Protein AF-A0A9P6NFD9-F1 (afdb_monomer_lite)

Structure (mmCIF, N/CA/C/O backbone):
data_AF-A0A9P6NFD9-F1
#
_entry.id   AF-A0A9P6NFD9-F1
#
loop_
_atom_site.group_PDB
_atom_site.id
_atom_site.type_symbol
_atom_site.label_atom_id
_atom_site.label_alt_id
_atom_site.label_comp_id
_atom_site.label_asym_id
_atom_site.label_entity_id
_atom_site.label_seq_id
_atom_site.pdbx_PDB_ins_code
_atom_site.Cartn_x
_atom_site.Cartn_y
_atom_site.Cartn_z
_atom_site.occupancy
_atom_site.B_iso_or_equiv
_atom_site.auth_seq_id
_atom_site.auth_comp_id
_atom_site.auth_asym_id
_atom_site.auth_atom_id
_atom_site.pdbx_PDB_model_num
ATOM 1 N N . MET A 1 1 ? 11.449 1.521 -18.196 1.00 58.75 1 MET A N 1
ATOM 2 C CA . MET A 1 1 ? 11.395 1.964 -16.789 1.00 58.75 1 MET A CA 1
ATOM 3 C C . MET A 1 1 ? 9.950 2.331 -16.479 1.00 58.75 1 MET A C 1
ATOM 5 O O . MET A 1 1 ? 9.355 3.023 -17.297 1.00 58.75 1 MET A O 1
ATOM 9 N N . HIS A 1 2 ? 9.350 1.773 -15.426 1.00 75.12 2 HIS A N 1
ATOM 10 C CA . HIS A 1 2 ? 7.978 2.093 -15.006 1.00 75.12 2 HIS A CA 1
ATOM 11 C C . HIS A 1 2 ? 8.020 2.771 -13.640 1.00 75.12 2 HIS A C 1
ATOM 13 O O . HIS A 1 2 ? 8.708 2.290 -12.740 1.00 75.12 2 HIS A O 1
ATOM 19 N N . GLU A 1 3 ? 7.293 3.878 -13.531 1.00 84.94 3 GLU A N 1
ATOM 20 C CA . GLU A 1 3 ? 7.206 4.695 -12.329 1.00 84.94 3 GLU A CA 1
ATOM 21 C C . GLU A 1 3 ? 6.025 4.222 -11.472 1.00 84.94 3 GLU A C 1
ATOM 23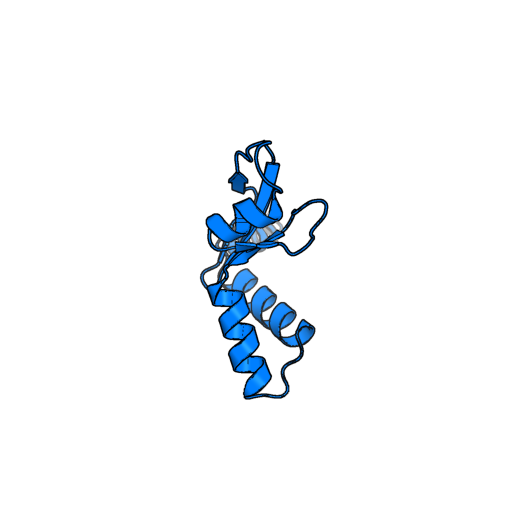 O O . GLU A 1 3 ? 4.897 4.148 -11.961 1.00 84.94 3 GLU A O 1
ATOM 28 N N . LEU A 1 4 ? 6.297 3.883 -10.211 1.00 89.75 4 LEU A N 1
ATOM 29 C CA . LEU A 1 4 ? 5.311 3.382 -9.255 1.00 89.75 4 LEU A CA 1
ATOM 30 C C . LEU A 1 4 ? 5.323 4.205 -7.968 1.00 89.75 4 LEU A C 1
ATOM 32 O O . LEU A 1 4 ? 6.385 4.565 -7.456 1.00 89.75 4 LEU A O 1
ATOM 36 N N . ASP A 1 5 ? 4.138 4.420 -7.408 1.00 91.94 5 ASP A N 1
ATOM 37 C CA . ASP A 1 5 ? 3.957 4.825 -6.020 1.00 91.94 5 ASP A CA 1
ATOM 38 C C . ASP A 1 5 ? 3.868 3.574 -5.143 1.00 91.94 5 ASP A C 1
ATOM 40 O O . ASP A 1 5 ? 2.902 2.811 -5.229 1.00 91.94 5 ASP A O 1
ATOM 44 N N . LEU A 1 6 ? 4.877 3.350 -4.300 1.00 93.62 6 LEU A N 1
ATOM 45 C CA . LEU A 1 6 ? 4.833 2.297 -3.286 1.00 93.62 6 LEU A CA 1
ATOM 46 C C . LEU A 1 6 ? 4.321 2.879 -1.973 1.00 93.62 6 LEU A C 1
ATOM 48 O O . LEU A 1 6 ? 4.858 3.875 -1.488 1.00 93.62 6 LEU A O 1
ATOM 52 N N . ILE A 1 7 ? 3.298 2.259 -1.399 1.00 94.12 7 ILE A N 1
ATOM 53 C CA . ILE A 1 7 ? 2.665 2.703 -0.158 1.00 94.12 7 ILE A CA 1
ATOM 54 C C . ILE A 1 7 ? 2.854 1.616 0.895 1.00 94.12 7 ILE A C 1
ATOM 56 O O . ILE A 1 7 ? 2.447 0.471 0.697 1.00 94.12 7 ILE A O 1
ATOM 60 N N . ASP A 1 8 ? 3.461 1.972 2.022 1.00 93.69 8 ASP A N 1
ATOM 61 C CA . ASP A 1 8 ? 3.614 1.102 3.184 1.00 93.69 8 ASP A CA 1
ATOM 62 C C . ASP A 1 8 ? 3.203 1.828 4.481 1.00 93.69 8 ASP A C 1
ATOM 64 O O . ASP A 1 8 ? 2.734 2.965 4.456 1.00 93.69 8 ASP A O 1
ATOM 68 N N . MET A 1 9 ? 3.327 1.153 5.629 1.00 88.31 9 MET A N 1
ATOM 69 C CA . MET A 1 9 ? 2.983 1.736 6.937 1.00 88.31 9 MET A CA 1
ATOM 70 C C . MET A 1 9 ? 3.933 2.867 7.370 1.00 88.31 9 MET A C 1
ATOM 72 O O . MET A 1 9 ? 3.595 3.640 8.261 1.00 88.31 9 MET A O 1
ATOM 76 N N . GLN A 1 10 ? 5.128 2.945 6.782 1.00 87.69 10 GLN A N 1
ATOM 77 C CA . GLN A 1 10 ? 6.166 3.919 7.117 1.00 87.69 10 GLN A CA 1
ATOM 78 C C . GLN A 1 10 ? 6.118 5.156 6.213 1.00 87.69 10 GLN A C 1
ATOM 80 O O . GLN A 1 10 ? 6.633 6.205 6.593 1.00 87.69 10 GLN A O 1
ATOM 85 N N . GLY A 1 11 ? 5.547 5.054 5.012 1.00 89.38 11 GLY A N 1
ATOM 86 C CA . GLY A 1 11 ? 5.628 6.130 4.038 1.00 89.38 11 GLY A CA 1
ATOM 87 C C . GLY A 1 11 ? 5.017 5.817 2.679 1.00 89.38 11 GLY A C 1
ATOM 88 O O . GLY A 1 11 ? 4.680 4.683 2.339 1.00 89.38 11 GLY A O 1
ATOM 89 N N . GLN A 1 12 ? 4.962 6.862 1.856 1.00 90.69 12 GLN A N 1
ATOM 90 C CA . GLN A 1 12 ? 4.803 6.745 0.413 1.00 90.69 12 GLN A CA 1
ATOM 91 C C . GLN A 1 12 ? 6.158 6.978 -0.262 1.00 90.69 12 GLN A C 1
ATOM 93 O O . GLN A 1 12 ? 6.802 8.010 -0.063 1.00 90.69 12 GLN A O 1
ATOM 98 N N . ARG A 1 13 ? 6.588 6.030 -1.097 1.00 90.00 13 ARG A N 1
ATOM 99 C CA . ARG A 1 13 ? 7.741 6.179 -1.989 1.00 90.00 13 ARG A CA 1
ATOM 100 C C . ARG A 1 13 ? 7.237 6.431 -3.396 1.00 90.00 13 ARG A C 1
ATOM 102 O O . ARG A 1 13 ? 6.907 5.496 -4.125 1.00 90.00 13 ARG A O 1
ATOM 109 N N . SER A 1 14 ? 7.188 7.704 -3.760 1.00 86.94 14 SER A N 1
ATOM 110 C CA . SER A 1 14 ? 6.845 8.104 -5.115 1.00 86.94 14 SER A CA 1
ATOM 111 C C . SER A 1 14 ? 8.008 7.928 -6.067 1.00 86.94 14 SER A C 1
ATOM 113 O O . SER A 1 14 ? 9.179 8.060 -5.705 1.00 86.94 14 SER A O 1
ATOM 115 N N . LYS A 1 15 ? 7.653 7.692 -7.323 1.00 86.62 15 LYS A N 1
ATOM 116 C CA . LYS A 1 15 ? 8.582 7.578 -8.441 1.00 86.62 15 LYS A CA 1
ATOM 117 C C . LYS A 1 15 ? 9.566 6.416 -8.354 1.00 86.62 15 LYS A C 1
ATOM 119 O O . LYS A 1 15 ? 10.698 6.504 -8.836 1.00 86.62 15 LYS A O 1
ATOM 124 N N . TYR A 1 16 ? 9.151 5.325 -7.718 1.00 89.00 16 TYR A N 1
ATOM 125 C CA . TYR A 1 16 ? 9.995 4.152 -7.582 1.00 89.00 16 TYR A CA 1
ATOM 126 C C . TYR A 1 16 ? 10.108 3.427 -8.924 1.00 89.00 16 TYR A C 1
ATOM 128 O O . TYR A 1 16 ? 9.104 3.078 -9.546 1.00 89.00 16 TYR A O 1
ATOM 136 N N . ASN A 1 17 ? 11.344 3.219 -9.376 1.00 88.31 17 ASN A N 1
ATOM 137 C CA . ASN A 1 17 ? 11.628 2.606 -10.667 1.00 88.31 17 ASN A CA 1
ATOM 138 C C . ASN A 1 17 ? 11.844 1.104 -10.498 1.00 88.31 17 ASN A C 1
ATOM 140 O O . ASN A 1 17 ? 12.847 0.681 -9.924 1.00 88.31 17 ASN A O 1
ATOM 144 N N . ILE A 1 18 ? 10.921 0.306 -11.039 1.00 86.38 18 ILE A N 1
ATOM 145 C CA . ILE A 1 18 ? 11.058 -1.153 -11.110 1.00 86.38 18 ILE A CA 1
ATOM 146 C C . ILE A 1 18 ? 11.343 -1.577 -12.545 1.00 86.38 18 ILE A C 1
ATOM 148 O O . ILE A 1 18 ? 10.720 -1.111 -13.506 1.00 86.38 18 ILE A O 1
ATOM 152 N N . ASN A 1 19 ? 12.292 -2.500 -12.676 1.00 88.25 19 ASN A N 1
ATOM 153 C CA . ASN A 1 19 ? 12.572 -3.186 -13.924 1.00 88.25 19 ASN A CA 1
ATOM 154 C C . ASN A 1 19 ? 11.748 -4.469 -13.975 1.00 88.25 19 ASN A C 1
ATOM 156 O O . ASN A 1 19 ? 12.143 -5.495 -13.431 1.00 88.25 19 ASN A O 1
ATOM 160 N N . PHE A 1 20 ? 10.594 -4.393 -14.631 1.00 88.50 20 PHE A N 1
ATOM 161 C CA . PHE A 1 20 ? 9.778 -5.571 -14.892 1.00 88.50 20 PHE A CA 1
ATOM 162 C C . PHE A 1 20 ? 10.422 -6.456 -15.961 1.00 88.50 20 PHE A C 1
ATOM 164 O O . PHE A 1 20 ? 10.838 -5.964 -17.012 1.00 88.50 20 PHE A O 1
ATOM 171 N N . CYS A 1 21 ? 10.449 -7.769 -15.727 1.00 88.56 21 CYS A N 1
ATOM 172 C CA . CYS A 1 21 ? 10.700 -8.738 -16.787 1.00 88.56 21 CYS A CA 1
ATOM 173 C C . CYS A 1 21 ? 9.465 -8.856 -17.694 1.00 88.56 21 CYS A C 1
ATOM 175 O O . CYS A 1 21 ? 8.335 -8.615 -17.270 1.00 88.56 21 CYS A O 1
ATOM 177 N N . THR A 1 22 ? 9.661 -9.318 -18.925 1.00 89.12 22 THR A N 1
ATOM 178 C CA . THR A 1 22 ? 8.566 -9.750 -19.814 1.00 89.12 22 THR A CA 1
ATOM 179 C C . THR A 1 22 ? 8.103 -11.183 -19.524 1.00 89.12 22 THR A C 1
ATOM 181 O O . THR A 1 22 ? 7.129 -11.651 -20.101 1.00 89.12 22 THR A O 1
ATOM 184 N N . CYS A 1 23 ? 8.802 -11.875 -18.622 1.00 92.38 23 CYS A N 1
ATOM 185 C CA . CYS A 1 23 ? 8.623 -13.284 -18.293 1.00 92.38 23 CYS A CA 1
ATOM 186 C C . CYS A 1 23 ? 7.359 -13.590 -17.477 1.00 92.38 23 CYS A C 1
ATOM 188 O O . CYS A 1 23 ? 6.852 -14.707 -17.532 1.00 92.38 23 CYS A O 1
ATOM 190 N N . MET A 1 24 ? 6.852 -12.612 -16.721 1.00 90.81 24 MET A N 1
ATOM 191 C CA . MET A 1 24 ? 5.667 -12.742 -15.873 1.00 90.81 24 MET A CA 1
ATOM 192 C C . MET A 1 24 ? 4.839 -11.452 -15.891 1.00 90.81 24 MET A C 1
ATOM 194 O O . MET A 1 24 ? 5.397 -10.376 -16.110 1.00 90.81 24 MET A O 1
ATOM 198 N N . PRO A 1 25 ? 3.528 -11.503 -15.602 1.00 89.62 25 PRO A N 1
ATOM 199 C CA . PRO A 1 25 ? 2.722 -10.296 -15.446 1.00 89.62 25 PRO A CA 1
ATOM 200 C C . PRO A 1 25 ? 3.277 -9.373 -14.353 1.00 89.62 25 PRO A C 1
ATOM 202 O O . PRO A 1 25 ? 3.739 -9.841 -13.310 1.00 89.62 25 PRO A O 1
ATOM 205 N N . GLN A 1 26 ? 3.191 -8.056 -14.560 1.00 89.31 26 GLN A N 1
ATOM 206 C CA . GLN A 1 26 ? 3.715 -7.056 -13.616 1.00 89.31 26 GLN A CA 1
ATOM 207 C C . GLN A 1 26 ? 3.120 -7.212 -12.208 1.00 89.31 26 GLN A C 1
ATOM 209 O O . GLN A 1 26 ? 3.831 -7.054 -11.219 1.00 89.31 26 GLN A O 1
ATOM 214 N N . ALA A 1 27 ? 1.843 -7.596 -12.110 1.00 89.75 27 ALA A N 1
ATOM 215 C CA . ALA A 1 27 ? 1.188 -7.844 -10.830 1.00 89.75 27 ALA A CA 1
ATOM 216 C C . ALA A 1 27 ? 1.818 -9.000 -10.042 1.00 89.75 27 ALA A C 1
ATOM 218 O O . ALA A 1 27 ? 2.041 -8.876 -8.842 1.00 89.75 27 ALA A O 1
ATOM 219 N N . VAL A 1 28 ? 2.176 -10.092 -10.722 1.00 91.75 28 VAL A N 1
ATOM 220 C CA . VAL A 1 28 ? 2.852 -11.237 -10.095 1.00 91.75 28 VAL A CA 1
ATOM 221 C C . VAL A 1 28 ? 4.247 -10.830 -9.621 1.00 91.75 28 VAL A C 1
ATOM 223 O O . VAL A 1 28 ? 4.645 -11.152 -8.506 1.00 91.75 28 VAL A O 1
ATOM 226 N N . GLN A 1 29 ? 4.973 -10.058 -10.432 1.00 92.44 29 GLN A N 1
ATOM 227 C CA . GLN A 1 29 ? 6.288 -9.541 -10.049 1.00 92.44 29 GLN A CA 1
ATOM 228 C C . GLN A 1 29 ? 6.212 -8.616 -8.825 1.00 92.44 29 GLN A C 1
ATOM 230 O O . GLN A 1 29 ? 7.038 -8.733 -7.926 1.00 92.44 29 GLN A O 1
ATOM 235 N N . LEU A 1 30 ? 5.205 -7.740 -8.740 1.00 92.81 30 LEU A N 1
ATOM 236 C CA . LEU A 1 30 ? 4.998 -6.884 -7.565 1.00 92.81 30 LEU A CA 1
ATOM 237 C C . LEU A 1 30 ? 4.714 -7.698 -6.300 1.00 92.81 30 LEU A C 1
ATOM 239 O O . LEU A 1 30 ? 5.273 -7.379 -5.251 1.00 92.81 30 LEU A O 1
ATOM 243 N N . ILE A 1 31 ? 3.949 -8.788 -6.406 1.00 93.81 31 ILE A N 1
ATOM 244 C CA . ILE A 1 31 ? 3.723 -9.705 -5.280 1.00 93.81 31 ILE A CA 1
ATOM 245 C C . ILE A 1 31 ? 5.044 -10.336 -4.826 1.00 93.81 31 ILE A C 1
ATOM 247 O O . ILE A 1 31 ? 5.308 -10.379 -3.626 1.00 93.81 31 ILE A O 1
ATOM 251 N N . HIS A 1 32 ? 5.916 -10.746 -5.756 1.00 92.94 32 HIS A N 1
ATOM 252 C CA . HIS A 1 32 ? 7.266 -11.215 -5.410 1.00 92.94 32 HIS A CA 1
ATOM 253 C C . HIS A 1 32 ? 8.105 -10.145 -4.698 1.00 92.94 32 HIS A C 1
ATOM 255 O O . HIS A 1 32 ? 8.891 -10.479 -3.814 1.00 92.94 32 HIS A O 1
ATOM 261 N N . TYR A 1 33 ? 7.913 -8.866 -5.029 1.00 92.31 33 TYR A N 1
ATOM 262 C CA . TYR A 1 33 ? 8.521 -7.738 -4.317 1.00 92.31 33 TYR A CA 1
ATOM 263 C C . TYR A 1 33 ? 7.801 -7.362 -3.013 1.00 92.31 33 TYR A C 1
ATOM 265 O O . TYR A 1 33 ? 8.145 -6.356 -2.394 1.00 92.31 33 TYR A O 1
ATOM 273 N N . GLY A 1 34 ? 6.796 -8.125 -2.581 1.00 95.12 34 GLY A N 1
ATOM 274 C CA . GLY A 1 34 ? 6.072 -7.878 -1.337 1.00 95.12 34 GLY A CA 1
ATOM 275 C C . GLY A 1 34 ? 4.986 -6.806 -1.437 1.00 95.12 34 GLY A C 1
ATOM 276 O O . GLY A 1 34 ? 4.636 -6.215 -0.415 1.00 95.12 34 GLY A O 1
ATOM 277 N N . HIS A 1 35 ? 4.461 -6.532 -2.636 1.00 95.25 35 HIS A N 1
ATOM 278 C CA . HIS A 1 35 ? 3.454 -5.495 -2.871 1.00 95.25 35 HIS A CA 1
ATOM 279 C C . HIS A 1 35 ? 2.247 -6.001 -3.682 1.00 95.25 35 HIS A C 1
ATOM 281 O O . HIS A 1 35 ? 2.383 -6.719 -4.667 1.00 95.25 35 HIS A O 1
ATOM 287 N N . PHE A 1 36 ? 1.047 -5.565 -3.305 1.00 93.44 36 PHE A N 1
ATOM 288 C CA . PHE A 1 36 ? -0.191 -5.728 -4.061 1.00 93.44 36 PHE A CA 1
ATOM 289 C C . PHE A 1 36 ? -0.431 -4.545 -4.992 1.00 93.44 36 PHE A C 1
ATOM 291 O O . PHE A 1 36 ? -0.315 -3.389 -4.592 1.00 93.44 36 PHE A O 1
ATOM 298 N N . THR A 1 37 ? -0.832 -4.815 -6.231 1.00 91.19 37 THR A N 1
ATOM 299 C CA . THR A 1 37 ? -1.149 -3.756 -7.198 1.00 91.19 37 THR A CA 1
ATOM 300 C C . THR A 1 37 ? -2.510 -3.137 -6.913 1.00 91.19 37 THR A C 1
ATOM 302 O O . THR A 1 37 ? -3.481 -3.874 -6.757 1.00 91.19 37 THR A O 1
ATOM 305 N N . GLY A 1 38 ? -2.624 -1.810 -6.971 1.00 85.31 38 GLY A N 1
ATOM 306 C CA . GLY A 1 38 ? -3.929 -1.137 -6.955 1.00 85.31 38 GLY A CA 1
ATOM 307 C C . GLY A 1 38 ? -4.718 -1.288 -8.264 1.00 85.31 38 GLY A C 1
ATOM 308 O O . GLY A 1 38 ? -5.930 -1.104 -8.279 1.00 85.31 38 GLY A O 1
ATOM 309 N N . SER A 1 39 ? -4.045 -1.634 -9.368 1.00 81.12 39 SER A N 1
ATOM 310 C CA . SER A 1 39 ? -4.666 -1.892 -10.670 1.00 81.12 39 SER A CA 1
ATOM 311 C C . SER A 1 39 ? -3.941 -3.027 -11.405 1.00 81.12 39 SER A C 1
ATOM 313 O O . SER A 1 39 ? -2.708 -2.998 -11.469 1.00 81.12 39 SER A O 1
ATOM 315 N N . PRO A 1 40 ? -4.673 -3.996 -11.988 1.00 68.12 40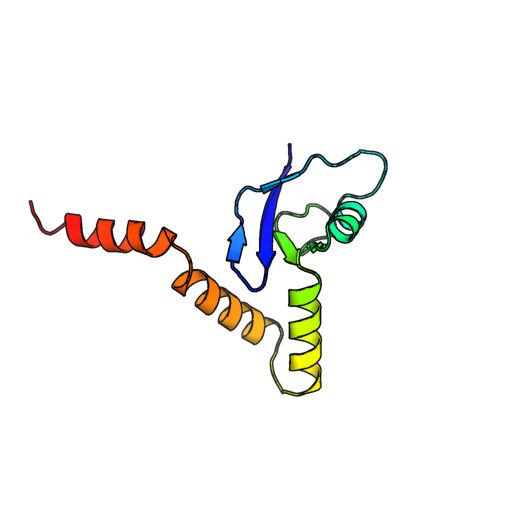 PRO A N 1
ATOM 316 C CA . PRO A 1 40 ? -4.084 -5.162 -12.644 1.00 68.12 40 PRO A CA 1
ATOM 317 C C . PRO A 1 40 ? -3.502 -4.871 -14.037 1.00 68.12 40 PRO A C 1
ATOM 319 O O . PRO A 1 40 ? -2.627 -5.608 -14.485 1.00 68.12 40 PRO A O 1
ATOM 322 N N . SER A 1 41 ? -3.980 -3.838 -14.742 1.00 71.94 41 SER A N 1
ATOM 323 C CA . SER A 1 41 ? -3.597 -3.573 -16.141 1.00 71.94 41 SER A CA 1
ATOM 324 C C . SER A 1 41 ? -2.379 -2.663 -16.278 1.00 71.94 41 SER A C 1
ATOM 326 O O . SER A 1 41 ? -1.549 -2.869 -17.160 1.00 71.94 41 SER A O 1
ATOM 328 N N . LEU A 1 42 ? -2.270 -1.657 -15.409 1.00 74.19 42 LEU A N 1
ATOM 329 C CA . LEU A 1 42 ? -1.139 -0.741 -15.365 1.00 74.19 42 LEU A CA 1
ATOM 330 C C . LEU A 1 42 ? -0.942 -0.280 -13.915 1.00 74.19 42 LEU A C 1
ATOM 332 O O . LEU A 1 42 ? -1.608 0.666 -13.474 1.00 74.19 42 LEU A O 1
ATOM 336 N N . PRO A 1 43 ? -0.081 -0.959 -13.142 1.00 76.81 43 PRO A N 1
ATOM 337 C CA . PRO A 1 43 ? 0.153 -0.599 -11.761 1.00 76.81 43 PRO A CA 1
ATOM 338 C C . PRO A 1 43 ? 0.860 0.759 -11.735 1.00 76.81 43 PRO A C 1
ATOM 340 O O . PRO A 1 43 ? 2.027 0.876 -12.091 1.00 76.81 43 PRO A O 1
ATOM 343 N N . ARG A 1 44 ? 0.128 1.803 -11.340 1.00 88.81 44 ARG A N 1
ATOM 344 C CA . ARG A 1 44 ? 0.707 3.092 -10.927 1.00 88.81 44 ARG A CA 1
ATOM 345 C C . ARG A 1 44 ? 0.964 3.147 -9.429 1.00 88.81 44 ARG A C 1
ATOM 347 O O . ARG A 1 44 ? 1.834 3.879 -8.984 1.00 88.81 44 ARG A O 1
ATOM 354 N N . THR A 1 45 ? 0.236 2.336 -8.672 1.00 92.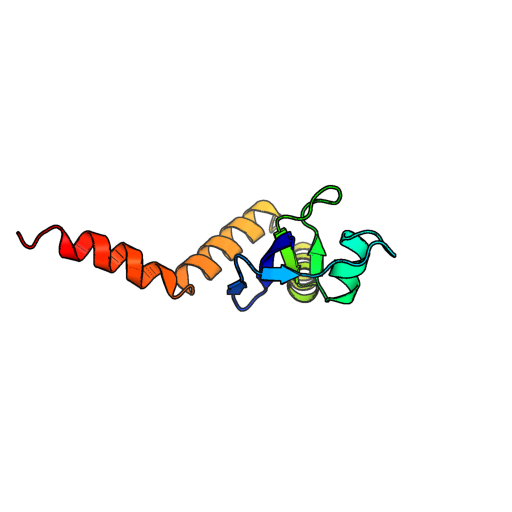00 45 THR A N 1
ATOM 355 C CA . THR A 1 45 ? 0.297 2.301 -7.215 1.00 92.00 45 THR A CA 1
ATOM 356 C C . THR A 1 45 ? 0.351 0.856 -6.757 1.00 92.00 45 THR A C 1
ATOM 358 O O . THR A 1 45 ? -0.384 0.006 -7.279 1.00 92.00 45 THR A O 1
ATOM 361 N N . ALA A 1 46 ? 1.207 0.577 -5.783 1.00 94.56 46 ALA A N 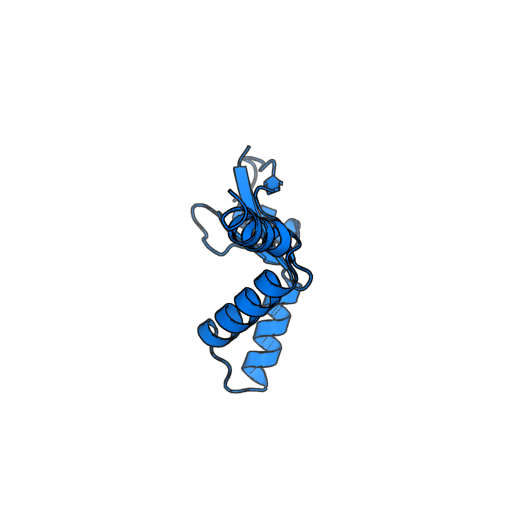1
ATOM 362 C CA . ALA A 1 46 ? 1.276 -0.714 -5.130 1.00 94.56 46 ALA A CA 1
ATOM 363 C C . ALA A 1 46 ? 1.358 -0.541 -3.610 1.00 94.56 46 ALA A C 1
ATOM 365 O O . ALA A 1 46 ? 2.091 0.303 -3.103 1.00 94.56 46 ALA A O 1
ATOM 366 N N . PHE A 1 47 ? 0.599 -1.352 -2.887 1.00 95.44 47 PHE A N 1
ATOM 367 C CA . PHE A 1 47 ? 0.538 -1.356 -1.431 1.00 95.44 47 PHE A CA 1
ATOM 368 C C . PHE A 1 47 ? 1.397 -2.492 -0.906 1.00 95.44 47 PHE A C 1
ATOM 370 O O . PHE A 1 47 ? 1.341 -3.590 -1.452 1.00 95.44 47 PHE A O 1
ATOM 377 N N . SER A 1 48 ? 2.176 -2.279 0.147 1.00 96.50 48 SER A N 1
ATOM 378 C CA . SER A 1 48 ? 2.906 -3.383 0.764 1.00 96.50 48 SER A CA 1
ATOM 379 C C . SER A 1 48 ? 1.925 -4.446 1.276 1.00 96.50 48 SER A C 1
ATOM 381 O O . SER A 1 48 ? 0.849 -4.135 1.789 1.00 96.50 48 SER A O 1
ATOM 383 N N . ILE A 1 49 ? 2.278 -5.722 1.127 1.00 96.81 49 ILE A N 1
ATOM 384 C CA . ILE A 1 49 ? 1.448 -6.834 1.612 1.00 96.81 49 ILE A CA 1
ATOM 385 C C . ILE A 1 49 ? 1.119 -6.682 3.111 1.00 96.81 49 ILE A C 1
ATOM 387 O O . ILE A 1 49 ? -0.057 -6.827 3.449 1.00 96.81 49 ILE A O 1
ATOM 391 N N . PRO A 1 50 ? 2.067 -6.305 4.000 1.00 96.94 50 PRO A N 1
ATOM 392 C CA . PRO A 1 50 ? 1.754 -6.073 5.411 1.00 96.94 50 PRO A CA 1
ATOM 393 C C . PRO A 1 50 ? 0.703 -4.982 5.641 1.00 96.94 50 PRO A C 1
ATOM 395 O O . PRO A 1 50 ? -0.133 -5.123 6.526 1.00 96.94 50 PRO A O 1
ATOM 398 N N . LEU A 1 51 ? 0.698 -3.915 4.833 1.00 96.56 51 LEU A N 1
ATOM 399 C CA . LEU A 1 51 ? -0.309 -2.856 4.929 1.00 96.56 51 LEU A CA 1
ATOM 400 C C . LEU A 1 51 ? -1.710 -3.374 4.563 1.00 96.56 51 LEU A C 1
ATOM 402 O O . LEU A 1 51 ? -2.689 -3.041 5.228 1.00 96.56 51 LEU A O 1
ATOM 406 N N . VAL A 1 52 ? -1.803 -4.213 3.526 1.00 95.69 52 VAL A N 1
ATOM 407 C CA . VAL A 1 52 ? -3.069 -4.844 3.113 1.00 95.69 52 VAL A CA 1
ATOM 408 C C . VAL A 1 52 ? -3.567 -5.828 4.174 1.00 95.69 52 VAL A C 1
ATOM 410 O O . VAL A 1 52 ? -4.758 -5.839 4.482 1.00 95.69 52 VAL A O 1
ATOM 413 N N . GLN A 1 53 ? -2.668 -6.623 4.759 1.00 96.38 53 GLN A N 1
ATOM 414 C CA . GLN A 1 53 ? -2.994 -7.535 5.861 1.00 96.38 53 GLN A CA 1
ATOM 415 C C . GLN A 1 53 ? -3.479 -6.769 7.095 1.00 96.38 53 GLN A C 1
ATOM 417 O O . GLN A 1 53 ? -4.508 -7.114 7.660 1.00 96.38 53 GLN A O 1
ATOM 422 N N . PHE A 1 54 ? -2.815 -5.668 7.448 1.00 95.94 54 PHE A N 1
ATOM 423 C CA . PHE A 1 54 ? -3.234 -4.820 8.559 1.00 95.94 54 PHE A CA 1
ATOM 424 C C . PHE A 1 54 ? -4.642 -4.241 8.358 1.00 95.94 54 PHE A C 1
ATOM 426 O O . PHE A 1 54 ? -5.466 -4.281 9.270 1.00 95.94 54 PHE A O 1
ATOM 433 N N . HIS A 1 55 ? -4.960 -3.758 7.151 1.00 95.06 55 HIS A N 1
ATOM 434 C CA . HIS A 1 55 ? -6.329 -3.356 6.819 1.00 95.06 55 HIS A CA 1
ATOM 435 C C . HIS A 1 55 ? -7.322 -4.515 6.975 1.00 95.06 55 HIS A C 1
ATOM 437 O O . HIS A 1 55 ? -8.415 -4.309 7.494 1.00 95.06 55 HIS A O 1
ATOM 443 N N . HIS A 1 56 ? -6.962 -5.723 6.532 1.00 95.62 56 HIS A N 1
ATOM 444 C CA . HIS A 1 56 ? -7.827 -6.892 6.659 1.00 95.62 56 HIS A CA 1
ATOM 445 C C . HIS A 1 56 ? -8.135 -7.217 8.127 1.00 95.62 56 HIS A C 1
ATOM 447 O O . HIS A 1 56 ? -9.302 -7.392 8.473 1.00 95.62 56 HIS A O 1
ATOM 453 N N . ASP A 1 57 ? -7.125 -7.208 8.995 1.00 96.69 57 ASP A N 1
ATOM 454 C CA . ASP A 1 57 ? -7.299 -7.465 10.427 1.00 96.69 57 ASP A CA 1
ATOM 455 C C . ASP A 1 57 ? -8.156 -6.379 11.103 1.00 96.69 57 ASP A C 1
ATOM 457 O O . ASP A 1 57 ? -9.029 -6.680 11.925 1.00 96.69 57 ASP A O 1
ATOM 461 N N . LEU A 1 58 ? -7.973 -5.109 10.718 1.00 96.00 58 LEU A N 1
ATOM 462 C CA . LEU A 1 58 ? -8.836 -4.012 11.165 1.00 96.00 58 LEU A CA 1
ATOM 463 C C . LEU A 1 58 ? -10.277 -4.204 10.695 1.00 96.00 58 LEU A C 1
ATOM 465 O O . LEU A 1 58 ? -11.204 -4.042 11.484 1.00 96.00 58 LEU A O 1
ATOM 469 N N . TRP A 1 59 ? -10.478 -4.563 9.431 1.00 95.00 59 TRP A N 1
ATOM 470 C CA . TRP A 1 59 ? -11.806 -4.790 8.869 1.00 95.00 59 TRP A CA 1
ATOM 471 C C . TRP A 1 59 ? -12.536 -5.952 9.556 1.00 95.00 59 TRP A C 1
ATOM 473 O O . TRP A 1 59 ? -13.741 -5.879 9.773 1.00 95.00 59 TRP A O 1
ATOM 483 N N . LEU A 1 60 ? -11.818 -7.003 9.962 1.00 96.31 60 LEU A N 1
ATOM 484 C CA . LEU A 1 60 ? -12.405 -8.125 10.700 1.00 96.31 60 LEU A CA 1
ATOM 485 C C . LEU A 1 60 ? -12.817 -7.766 12.136 1.00 96.31 60 LEU A C 1
ATOM 487 O O . LEU A 1 60 ? -13.701 -8.412 12.698 1.00 96.31 60 LEU A O 1
ATOM 491 N N . THR A 1 61 ? -12.175 -6.768 12.746 1.00 96.31 61 THR A N 1
ATOM 492 C CA . THR A 1 61 ? -12.350 -6.420 14.169 1.00 96.31 61 THR A CA 1
ATOM 493 C C . THR A 1 61 ? -13.111 -5.113 14.395 1.00 96.31 61 THR A C 1
ATOM 495 O O . THR A 1 61 ? -13.430 -4.772 15.534 1.00 96.31 61 THR A O 1
ATOM 498 N N . SER A 1 62 ? -13.428 -4.375 13.330 1.00 93.31 62 SER A N 1
ATOM 499 C CA . SER A 1 62 ? -14.050 -3.052 13.394 1.00 93.31 62 SER A CA 1
ATOM 500 C C . SER A 1 62 ? -14.958 -2.777 12.190 1.00 93.31 62 SER A C 1
ATOM 502 O O . SER A 1 62 ? -14.920 -3.480 11.188 1.00 93.31 62 SER A O 1
ATOM 504 N N . SER A 1 63 ? -15.753 -1.706 12.251 1.00 92.75 63 SER A N 1
ATOM 505 C CA . SER A 1 63 ? -16.619 -1.266 11.142 1.00 92.75 63 SER A CA 1
ATOM 506 C C . SER A 1 63 ? -15.913 -0.322 10.156 1.00 92.75 63 SER A C 1
ATOM 508 O O . SER A 1 63 ? -16.558 0.531 9.542 1.00 92.75 63 SER A O 1
ATOM 510 N N . ILE A 1 64 ? -14.585 -0.414 10.032 1.00 93.88 64 ILE A N 1
ATOM 511 C CA . ILE A 1 64 ? -13.810 0.456 9.142 1.00 93.88 64 ILE A CA 1
ATOM 512 C C . ILE A 1 64 ? -14.045 0.034 7.689 1.00 93.88 64 ILE A C 1
ATOM 514 O O . ILE A 1 64 ? -13.822 -1.112 7.305 1.00 93.88 64 ILE A O 1
ATOM 518 N N . SER A 1 65 ? -14.489 0.980 6.863 1.00 94.06 65 SER A N 1
ATOM 519 C CA . SER A 1 65 ? -14.565 0.787 5.417 1.00 94.06 65 SER A CA 1
ATOM 520 C C . SER A 1 65 ? -13.186 0.952 4.777 1.00 94.06 65 SER A C 1
ATOM 522 O O . SER A 1 65 ? -12.341 1.687 5.289 1.00 94.06 65 SER A O 1
ATOM 524 N N . ILE A 1 66 ? -12.982 0.345 3.605 1.00 92.56 66 ILE A N 1
ATOM 525 C CA . ILE A 1 66 ? -11.743 0.531 2.835 1.00 92.56 66 ILE A CA 1
ATOM 526 C C . ILE A 1 66 ? -11.466 2.013 2.547 1.00 92.56 66 ILE A C 1
ATOM 528 O O . ILE A 1 66 ? -10.331 2.455 2.664 1.00 92.56 66 ILE A O 1
ATOM 532 N N . GLN A 1 67 ? -12.507 2.798 2.247 1.00 94.44 67 GLN A N 1
ATOM 533 C CA . GLN A 1 67 ? -12.377 4.239 2.029 1.00 94.44 67 GLN A CA 1
ATOM 534 C C . GLN A 1 67 ? -11.911 4.951 3.301 1.00 94.44 67 GLN A C 1
ATOM 536 O O . GLN A 1 67 ? -10.948 5.705 3.250 1.00 94.44 67 GLN A O 1
ATOM 541 N N . GLY A 1 68 ? -12.536 4.667 4.450 1.00 95.75 68 GLY A N 1
ATOM 542 C CA . GLY A 1 68 ? -12.149 5.280 5.722 1.00 95.75 68 GLY A CA 1
ATOM 543 C C . GLY A 1 68 ? -10.723 4.917 6.139 1.00 95.75 68 GLY A C 1
ATOM 544 O O . GLY A 1 68 ? -9.989 5.767 6.641 1.00 95.75 68 GLY A O 1
ATOM 545 N N . PHE A 1 69 ? -10.302 3.677 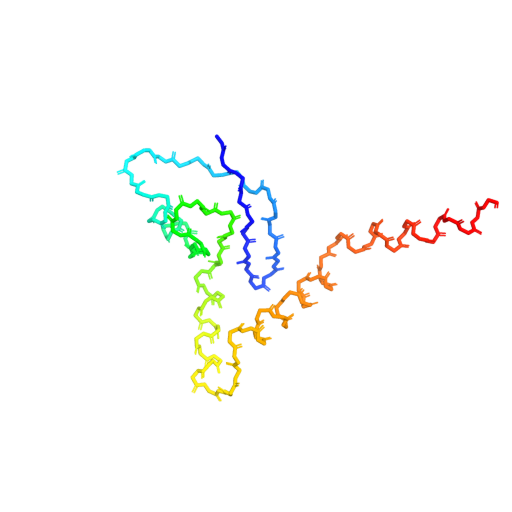5.878 1.00 95.12 69 PHE A N 1
ATOM 546 C CA . PHE A 1 69 ? -8.915 3.262 6.061 1.00 95.12 69 PHE A CA 1
ATOM 547 C C . PHE A 1 69 ? -7.961 4.044 5.153 1.00 95.12 69 PHE A C 1
ATOM 549 O O . PHE A 1 69 ? -6.965 4.572 5.640 1.00 95.12 69 PHE A O 1
ATOM 556 N N . LEU A 1 70 ? -8.264 4.138 3.855 1.00 93.94 70 LEU A N 1
ATOM 557 C CA . LEU A 1 70 ? -7.430 4.861 2.895 1.00 93.94 70 LEU A CA 1
ATOM 558 C C . LEU A 1 70 ? -7.337 6.352 3.234 1.00 93.94 70 LEU A C 1
ATOM 560 O O . LEU A 1 70 ? -6.237 6.891 3.227 1.00 93.94 70 LEU A O 1
ATOM 564 N N . ASP A 1 71 ? -8.441 6.996 3.614 1.00 94.88 71 ASP A N 1
ATOM 565 C CA . ASP A 1 71 ? -8.451 8.405 4.023 1.00 94.88 71 ASP A CA 1
ATOM 566 C C . ASP A 1 71 ? -7.581 8.634 5.264 1.00 94.88 71 ASP A C 1
ATOM 568 O O . ASP A 1 71 ? -6.752 9.549 5.297 1.00 94.88 71 ASP A O 1
ATOM 572 N N . GLY A 1 72 ? -7.732 7.777 6.279 1.00 94.50 72 GLY A N 1
ATOM 573 C CA . GLY A 1 72 ? -6.927 7.831 7.496 1.00 94.50 72 GLY A CA 1
ATOM 574 C C . GLY A 1 72 ? -5.443 7.584 7.224 1.00 94.50 72 GLY A C 1
ATOM 575 O O . GLY A 1 72 ? -4.590 8.313 7.738 1.00 94.50 72 GLY A O 1
ATOM 576 N N . LEU A 1 73 ? -5.131 6.601 6.375 1.00 94.00 73 LEU A N 1
ATOM 577 C CA . LEU A 1 73 ? -3.772 6.297 5.941 1.00 94.00 73 LEU A CA 1
ATOM 578 C C . LEU A 1 73 ? -3.163 7.478 5.183 1.00 94.00 73 LEU A C 1
ATOM 580 O O . LEU A 1 73 ? -2.066 7.905 5.521 1.00 94.00 73 LEU A O 1
ATOM 584 N N . THR A 1 74 ? -3.866 8.051 4.206 1.00 92.00 74 THR A N 1
ATOM 585 C CA . THR A 1 74 ? -3.392 9.222 3.460 1.00 92.00 74 THR A CA 1
ATOM 586 C C . THR A 1 74 ? -3.134 10.395 4.399 1.00 92.00 74 THR A C 1
ATOM 588 O O . THR A 1 74 ? -2.044 10.956 4.366 1.00 92.00 74 THR A O 1
ATOM 591 N N . GLN A 1 75 ? -4.060 10.723 5.306 1.00 92.94 75 GLN A N 1
ATOM 592 C CA . GLN A 1 75 ? -3.845 11.789 6.294 1.00 92.94 75 GLN A CA 1
ATOM 593 C C . GLN A 1 75 ? -2.657 11.510 7.222 1.00 92.94 75 GLN A C 1
ATOM 595 O O . GLN A 1 75 ? -1.935 12.429 7.614 1.00 92.94 75 GLN A O 1
ATOM 600 N N . PHE A 1 76 ? -2.451 10.255 7.624 1.00 92.69 76 PHE A N 1
ATOM 601 C CA . PHE A 1 76 ? -1.282 9.862 8.402 1.00 92.69 76 PHE A CA 1
ATOM 602 C C . PHE A 1 76 ? 0.005 10.070 7.596 1.00 92.69 76 PHE A C 1
ATOM 604 O O . PHE A 1 76 ? 0.902 10.770 8.062 1.00 92.69 76 PHE A O 1
ATOM 611 N N . LEU A 1 77 ? 0.080 9.540 6.377 1.00 90.75 77 LEU A N 1
ATOM 612 C CA . LEU A 1 77 ? 1.267 9.625 5.532 1.00 90.75 77 LEU A CA 1
ATOM 613 C C . LEU A 1 77 ? 1.590 11.062 5.123 1.00 90.75 77 LEU A C 1
ATOM 615 O O . LEU A 1 77 ? 2.759 11.437 5.143 1.00 90.75 77 LEU A O 1
ATOM 619 N N . THR A 1 78 ? 0.589 11.889 4.812 1.00 88.81 78 THR A N 1
ATOM 620 C CA . THR A 1 78 ? 0.791 13.313 4.511 1.00 88.81 78 THR A CA 1
ATOM 621 C C . THR A 1 78 ? 1.453 14.026 5.688 1.00 88.81 78 THR A C 1
ATOM 623 O O . THR A 1 78 ? 2.506 14.629 5.494 1.00 88.81 78 THR A O 1
ATOM 626 N N . ARG A 1 79 ? 0.927 13.846 6.910 1.00 87.56 79 ARG A N 1
ATOM 627 C CA . ARG A 1 79 ? 1.478 14.449 8.140 1.00 87.56 79 ARG A CA 1
ATOM 628 C C . ARG A 1 79 ? 2.919 14.046 8.437 1.00 87.56 79 ARG A C 1
ATOM 630 O O . ARG A 1 79 ? 3.670 14.840 8.991 1.00 87.56 79 ARG A O 1
ATOM 637 N N . HIS A 1 80 ? 3.301 12.821 8.088 1.00 82.94 80 HIS A N 1
ATOM 638 C CA . HIS A 1 80 ? 4.637 12.282 8.358 1.00 82.94 80 HIS A CA 1
ATOM 639 C C . HIS A 1 80 ? 5.569 12.363 7.142 1.00 82.94 80 HIS A C 1
ATOM 641 O O . HIS A 1 80 ? 6.708 11.900 7.196 1.00 82.94 80 HIS A O 1
ATOM 647 N N . SER A 1 81 ? 5.115 12.964 6.039 1.00 79.00 81 SER A N 1
ATOM 648 C CA . SER A 1 81 ? 5.941 13.159 4.856 1.00 79.00 81 SER A CA 1
ATOM 649 C C . SER A 1 81 ? 6.826 14.398 5.024 1.00 79.00 81 SER A C 1
ATOM 651 O O . SER A 1 81 ? 6.306 15.500 5.210 1.00 79.00 81 SER A O 1
ATOM 653 N N . PRO A 1 82 ? 8.155 14.300 4.828 1.00 65.44 82 PRO A N 1
ATOM 654 C CA . PRO A 1 82 ? 9.054 15.458 4.891 1.00 65.44 82 PRO A CA 1
ATOM 655 C C . PRO A 1 82 ? 8.784 16.515 3.798 1.00 65.44 82 PRO A C 1
ATOM 657 O O . PRO A 1 82 ? 9.387 17.586 3.801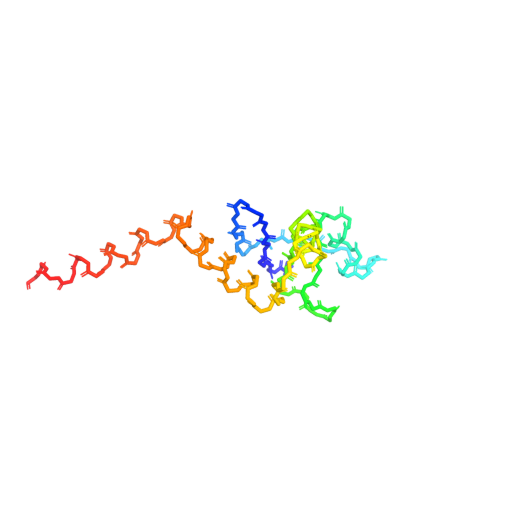 1.00 65.44 82 PRO A O 1
ATOM 660 N N . GLN A 1 83 ? 7.876 16.241 2.853 1.00 55.94 83 GLN A N 1
ATOM 661 C CA . GLN A 1 83 ? 7.467 17.178 1.805 1.00 55.94 83 GLN A CA 1
ATOM 662 C C . GLN A 1 83 ? 6.546 18.307 2.305 1.00 55.94 83 GLN A C 1
ATOM 664 O O . GLN A 1 83 ? 6.530 19.363 1.670 1.00 55.94 83 GLN A O 1
ATOM 669 N N . GLN A 1 84 ? 5.844 18.153 3.440 1.00 50.31 84 GLN A N 1
ATOM 670 C CA . GLN A 1 84 ? 5.004 19.231 3.992 1.00 50.31 84 GLN A CA 1
ATOM 671 C C . GLN A 1 84 ? 5.817 20.476 4.373 1.00 50.31 84 GLN A C 1
ATOM 673 O O . GLN A 1 84 ? 5.402 21.594 4.068 1.00 50.31 84 GLN A O 1
ATOM 678 N N . HIS A 1 85 ? 7.045 20.303 4.875 1.00 47.22 85 HIS A N 1
ATOM 679 C CA . HIS A 1 85 ? 7.933 21.431 5.180 1.00 47.22 85 HIS A CA 1
ATOM 680 C C . HIS A 1 85 ? 8.274 22.305 3.963 1.00 47.22 85 HIS A C 1
ATOM 682 O O . HIS A 1 85 ? 8.671 23.453 4.134 1.00 47.22 85 HIS A O 1
ATOM 688 N N . ARG A 1 86 ? 8.124 21.805 2.728 1.00 43.22 86 ARG A N 1
ATOM 689 C CA . ARG A 1 86 ? 8.432 22.584 1.519 1.00 43.22 86 ARG A CA 1
ATOM 690 C C . ARG A 1 86 ? 7.255 23.433 1.033 1.00 43.22 86 ARG A C 1
ATOM 692 O O . ARG A 1 86 ? 7.494 24.410 0.332 1.00 43.22 86 ARG A O 1
ATOM 699 N N . HIS A 1 87 ? 6.015 23.076 1.374 1.00 46.12 87 HIS A N 1
ATOM 700 C CA . HIS A 1 87 ? 4.831 23.853 0.991 1.00 46.12 87 HIS A CA 1
ATOM 701 C C . HIS A 1 87 ? 4.463 24.895 2.053 1.00 46.12 87 HIS A C 1
ATOM 703 O O . HIS A 1 87 ? 4.201 26.033 1.677 1.00 46.12 87 HIS A O 1
ATOM 709 N N . GLU A 1 88 ? 4.570 24.567 3.346 1.00 41.81 88 GLU A N 1
ATOM 710 C CA . GLU A 1 88 ? 4.399 25.549 4.434 1.00 41.81 88 GLU A CA 1
ATOM 711 C C . GLU A 1 88 ? 5.511 26.612 4.445 1.00 41.81 88 GLU A C 1
ATOM 713 O O . GLU A 1 88 ? 5.228 27.793 4.608 1.00 41.81 88 GLU A O 1
ATOM 718 N N . CYS A 1 89 ? 6.762 26.246 4.130 1.00 47.75 89 CYS A N 1
ATOM 719 C CA . CYS A 1 89 ? 7.842 27.227 3.937 1.00 47.75 89 CYS A CA 1
ATOM 720 C C . CYS A 1 89 ? 7.663 28.072 2.656 1.00 47.75 89 CYS A C 1
ATOM 722 O O . CYS A 1 89 ? 8.289 29.118 2.510 1.00 47.75 89 CYS A O 1
ATOM 724 N N . LYS A 1 90 ? 6.805 27.652 1.714 1.00 41.69 90 LYS A N 1
ATOM 725 C CA . LYS A 1 90 ? 6.515 28.432 0.501 1.00 41.69 90 LYS A CA 1
ATOM 726 C C . LYS A 1 90 ? 5.471 29.518 0.755 1.00 41.69 90 LYS A C 1
ATOM 728 O O . LYS A 1 90 ? 5.621 30.603 0.208 1.00 41.69 90 LYS A O 1
ATOM 733 N N . SER A 1 91 ? 4.465 29.237 1.586 1.00 49.56 91 SER A N 1
ATOM 734 C CA . SER A 1 91 ? 3.473 30.232 2.012 1.00 49.56 91 SER A CA 1
ATOM 735 C C . SER A 1 91 ? 4.044 31.254 2.996 1.00 49.56 91 SER A C 1
ATOM 737 O O . SER A 1 91 ? 3.641 32.404 2.949 1.00 49.56 91 SER A O 1
ATOM 739 N N . ASP A 1 92 ? 5.023 30.872 3.821 1.00 44.41 92 ASP A N 1
ATOM 740 C CA . ASP A 1 92 ? 5.644 31.773 4.810 1.00 44.41 92 ASP A CA 1
ATOM 741 C C . ASP A 1 92 ? 6.714 32.709 4.199 1.00 44.41 92 ASP A C 1
ATOM 743 O O . ASP A 1 92 ? 7.147 33.683 4.804 1.00 44.41 92 ASP A O 1
ATOM 747 N N . CYS A 1 93 ? 7.143 32.443 2.958 1.00 54.84 93 CYS A N 1
ATOM 748 C CA . CYS A 1 93 ? 8.104 33.279 2.227 1.00 54.84 93 CYS A CA 1
ATOM 749 C C . CYS A 1 93 ? 7.423 34.279 1.268 1.00 54.84 93 CYS A C 1
ATOM 751 O O . CYS A 1 93 ? 8.108 35.004 0.549 1.00 54.84 93 CYS A O 1
ATOM 753 N N . GLN A 1 94 ? 6.084 34.304 1.219 1.00 55.62 94 GLN A N 1
ATOM 754 C CA . GLN A 1 94 ? 5.310 35.211 0.358 1.00 55.62 94 GLN A CA 1
ATOM 755 C C . GLN A 1 94 ? 4.797 36.473 1.068 1.00 55.62 94 GLN A C 1
ATOM 757 O O . GLN A 1 94 ? 4.348 37.381 0.376 1.00 55.62 94 GLN A O 1
ATOM 762 N N . ASP A 1 95 ? 4.972 36.579 2.391 1.00 50.16 95 ASP A N 1
ATOM 763 C CA . ASP A 1 95 ? 4.605 37.763 3.190 1.00 50.16 95 ASP A CA 1
ATOM 764 C C . ASP A 1 95 ? 5.817 38.615 3.639 1.00 50.16 95 ASP A C 1
ATOM 766 O O . ASP A 1 95 ? 5.688 39.527 4.455 1.00 50.16 95 ASP A O 1
ATOM 770 N N . LEU A 1 96 ? 7.008 38.357 3.083 1.00 55.38 96 LEU A N 1
ATOM 771 C CA . LEU A 1 96 ? 8.209 39.191 3.246 1.00 55.38 96 LEU A CA 1
ATOM 772 C C . LEU A 1 96 ? 8.732 39.667 1.879 1.00 55.38 96 LEU A C 1
ATOM 774 O O . LEU A 1 96 ? 9.801 39.258 1.424 1.00 55.38 96 LEU A O 1
ATOM 778 N N . CYS A 1 97 ? 7.960 40.538 1.225 1.00 42.41 97 CYS A N 1
ATOM 779 C CA . CYS A 1 97 ? 8.401 41.496 0.204 1.00 42.41 97 CYS A CA 1
ATOM 780 C C . CYS A 1 97 ? 7.572 42.775 0.335 1.00 42.41 97 CYS A C 1
ATOM 782 O O . CYS A 1 97 ? 6.327 42.662 0.316 1.00 42.41 97 CYS A O 1
#

Sequence (97 aa):
MHELDLIDMQGQRSKYNINFCTCMPQAVQLIHYGHFTGSPSLPRTAFSIPLVQFHHDLWLTSSISIQGFLDGLTQFLTRHSPQQHRHECKSDCQDLC

Radius of gyration: 16.83 Å; chains: 1; bounding box: 29×55×34 Å

Organism: NCBI:txid708437

pLDDT: mean 83.55, std 16.57, range [41.69, 96.94]

InterPro domains:
  IPR041320 CxC1-like cysteine cluster associated with KDZ transposases [PF18802] (3-81)

Secondary structure (DSSP, 8-state):
-EEEEEE-SS-EEEEEEE---SSS-HHHHHHHTTEEES-SSS-SEEEEHHHHHHHHHHHHHS---HHHHHHHHHHHHHHH-TTHHHHHHHHTTSS--

Foldseek 3Di:
DAWAFEAEQQATDGRDDDDDDPPDQPQVVCVVVQWGAPDRPHGNYTYGVVLVVVVVVCVVVDVQDPVNSVVVSVVVRVVNDPCVVVVVVVVVVPPPD